Protein AF-A0A2A4XBJ9-F1 (afdb_monomer)

Mean predicted aligned error: 12.53 Å

Sequence (113 aa):
MGISLFMRVLNESIARRANSEDYCTGRFWEGRFKSQALSDESALADCMVYVAINPIRASMANAPEKPDRTRIQKRLNKAQNLLNLIIHNNKRVNYSSLWGTLKKIFPKVCPFG

Foldseek 3Di:
DDPQVVCVVVVVVVQVVVCVVVVHDDDPDPDGDDDDDDPDPVSVVVVLVCQQCVCVVVVNDPDSCPDPDGVVVVVVVVVVVVVVVCCVVDDDDDCPVVVVVVVVVDDDPDDDD

Structure (mmCIF, N/CA/C/O backbone):
data_AF-A0A2A4XBJ9-F1
#
_entry.id   AF-A0A2A4XBJ9-F1
#
loop_
_atom_site.group_PDB
_atom_site.id
_atom_site.type_symbol
_atom_site.label_atom_id
_atom_site.label_alt_id
_atom_site.label_comp_id
_atom_site.label_asym_id
_atom_site.label_entity_id
_atom_site.label_seq_id
_atom_site.pdbx_PDB_ins_code
_atom_site.Cartn_x
_atom_site.Cartn_y
_atom_site.Cartn_z
_atom_site.occupancy
_atom_site.B_iso_or_equiv
_atom_site.auth_seq_id
_atom_site.auth_comp_id
_atom_site.auth_asym_id
_atom_site.auth_atom_id
_atom_site.pdbx_PDB_model_num
ATOM 1 N N . MET A 1 1 ? -18.555 -7.458 -11.170 1.00 65.50 1 MET A N 1
ATOM 2 C CA . MET A 1 1 ? -18.117 -6.645 -10.011 1.00 65.50 1 MET A CA 1
ATOM 3 C C . MET A 1 1 ? -17.101 -5.621 -10.496 1.00 65.50 1 MET A C 1
ATOM 5 O O . MET A 1 1 ? -16.099 -6.031 -11.061 1.00 65.50 1 MET A O 1
ATOM 9 N N . GLY A 1 2 ? -17.371 -4.319 -10.361 1.00 91.38 2 GLY A N 1
ATOM 10 C CA . GLY A 1 2 ? -16.431 -3.258 -10.761 1.00 91.38 2 GLY A CA 1
ATOM 11 C C . GLY A 1 2 ? -15.454 -2.888 -9.639 1.00 91.38 2 GLY A C 1
ATOM 12 O O . GLY A 1 2 ? -15.759 -3.103 -8.464 1.00 91.38 2 GLY A O 1
ATOM 13 N N . ILE A 1 3 ? -14.310 -2.287 -9.986 1.00 91.81 3 ILE A N 1
ATOM 14 C CA . ILE A 1 3 ? -13.260 -1.907 -9.021 1.00 91.81 3 ILE A CA 1
ATOM 15 C C . ILE A 1 3 ? -13.792 -1.011 -7.893 1.00 91.81 3 ILE A C 1
ATOM 17 O O . ILE A 1 3 ? -13.456 -1.220 -6.733 1.00 91.81 3 ILE A O 1
ATOM 21 N N . SER A 1 4 ? -14.701 -0.081 -8.199 1.00 92.38 4 SER A N 1
ATOM 22 C CA . SER A 1 4 ? -15.288 0.822 -7.202 1.00 92.38 4 SER A CA 1
ATOM 23 C C . SER A 1 4 ? -16.096 0.089 -6.137 1.00 92.38 4 SER A C 1
ATOM 25 O O . SER A 1 4 ? -16.054 0.453 -4.964 1.00 92.38 4 SER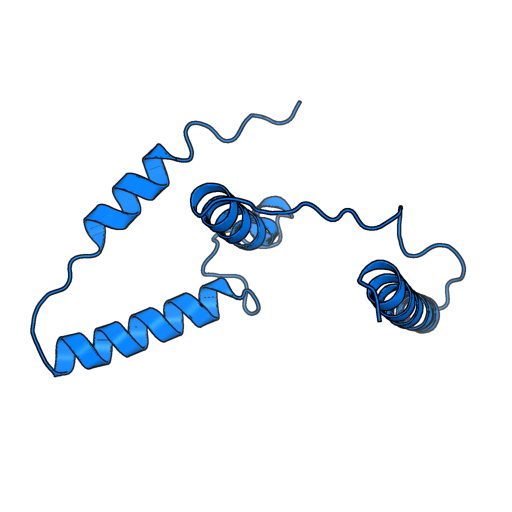 A O 1
ATOM 27 N N . LEU A 1 5 ? -16.818 -0.959 -6.533 1.00 91.56 5 LEU A N 1
ATOM 28 C CA . LEU A 1 5 ? -17.619 -1.756 -5.612 1.00 91.56 5 LEU A CA 1
ATOM 29 C C . LEU A 1 5 ? -16.732 -2.672 -4.766 1.00 91.56 5 LEU A C 1
ATOM 31 O O . LEU A 1 5 ? -16.938 -2.769 -3.559 1.00 91.56 5 LEU A O 1
ATOM 35 N N . PHE A 1 6 ? -15.704 -3.264 -5.377 1.00 93.75 6 PHE A N 1
ATOM 36 C CA . PHE A 1 6 ? -14.688 -4.029 -4.657 1.00 93.75 6 PHE A CA 1
ATOM 37 C C . PHE A 1 6 ? -13.991 -3.175 -3.587 1.00 93.75 6 PHE A C 1
ATOM 39 O O . PHE A 1 6 ? -13.968 -3.552 -2.417 1.00 93.75 6 PHE A O 1
ATOM 46 N N . MET A 1 7 ? -13.503 -1.987 -3.963 1.00 94.75 7 MET A N 1
ATOM 47 C CA . MET A 1 7 ? -12.833 -1.071 -3.034 1.00 94.75 7 MET A CA 1
ATOM 48 C C . MET A 1 7 ? -13.775 -0.578 -1.935 1.00 94.75 7 MET A C 1
ATOM 50 O O . MET A 1 7 ? -13.342 -0.434 -0.796 1.00 94.75 7 MET A O 1
ATOM 54 N N . ARG A 1 8 ? -15.066 -0.365 -2.233 1.00 90.56 8 ARG A N 1
ATOM 55 C CA . ARG A 1 8 ? -16.063 -0.009 -1.212 1.00 90.56 8 ARG A CA 1
ATOM 56 C C . ARG A 1 8 ? -16.171 -1.093 -0.140 1.00 90.56 8 ARG A C 1
ATOM 58 O O . ARG A 1 8 ? -16.029 -0.780 1.035 1.00 90.56 8 ARG A O 1
ATOM 65 N N . VAL A 1 9 ? -16.388 -2.344 -0.549 1.00 92.94 9 VAL A N 1
ATOM 66 C CA . VAL A 1 9 ? -16.554 -3.475 0.381 1.00 92.94 9 VAL A CA 1
ATOM 67 C C . VAL A 1 9 ? -15.279 -3.706 1.196 1.00 92.94 9 VAL A C 1
ATOM 69 O O . VAL A 1 9 ? -15.345 -3.860 2.415 1.00 92.94 9 VAL A O 1
ATOM 72 N N . LEU A 1 10 ? -14.113 -3.666 0.543 1.00 91.88 10 LEU A N 1
ATOM 73 C CA . LEU A 1 10 ? -12.823 -3.815 1.212 1.00 91.88 10 LEU A CA 1
ATOM 74 C C . LEU A 1 10 ? -12.609 -2.721 2.268 1.00 91.88 10 LEU A C 1
ATOM 76 O O . LEU A 1 10 ? -12.376 -3.030 3.436 1.00 91.88 10 LEU A O 1
ATOM 80 N N . ASN A 1 11 ? -12.740 -1.452 1.877 1.00 91.56 11 ASN A N 1
ATOM 81 C CA . ASN A 1 11 ? -12.471 -0.320 2.761 1.00 91.56 11 ASN A CA 1
ATOM 82 C C . ASN A 1 11 ? -13.431 -0.272 3.950 1.00 91.56 11 ASN A C 1
ATOM 84 O O . ASN A 1 11 ? -13.002 0.038 5.060 1.00 91.56 11 ASN A O 1
ATOM 88 N N . GLU A 1 12 ? -14.708 -0.586 3.730 1.00 92.38 12 GLU A N 1
ATOM 89 C CA . GLU A 1 12 ? -15.718 -0.637 4.787 1.00 92.38 12 GLU A CA 1
ATOM 9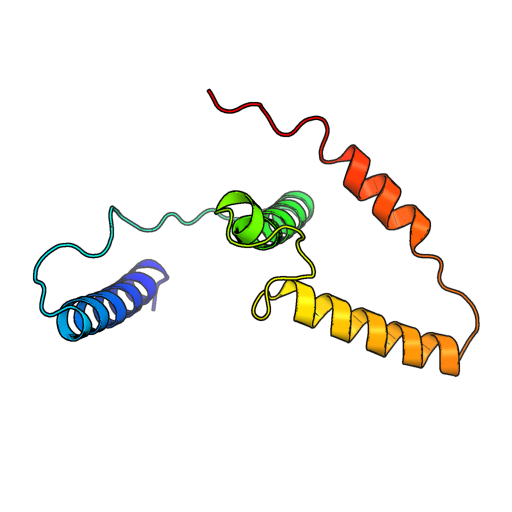0 C C . GLU A 1 12 ? -15.404 -1.732 5.815 1.00 92.38 12 GLU A C 1
ATOM 92 O O . GLU A 1 12 ? -15.480 -1.488 7.019 1.00 92.38 12 GLU A O 1
ATOM 97 N N . SER A 1 13 ? -15.014 -2.923 5.347 1.00 91.69 13 SER A N 1
ATOM 98 C CA . SER A 1 13 ? -14.690 -4.048 6.230 1.00 91.69 13 SER A CA 1
ATOM 99 C C . SER A 1 13 ? -13.495 -3.752 7.142 1.00 91.69 13 SER A C 1
ATOM 101 O O . SER A 1 13 ? -13.548 -4.039 8.337 1.00 91.69 13 SER A O 1
ATOM 103 N N . ILE A 1 14 ? -12.451 -3.115 6.601 1.00 93.19 14 ILE A N 1
ATOM 104 C CA . ILE A 1 14 ? -11.256 -2.737 7.361 1.00 93.19 14 ILE A CA 1
ATOM 105 C C . ILE A 1 14 ? -11.588 -1.611 8.342 1.00 93.19 14 ILE A C 1
ATOM 107 O O . ILE A 1 14 ? -11.234 -1.710 9.511 1.00 93.19 14 ILE A O 1
ATOM 111 N N . ALA A 1 15 ? -12.314 -0.580 7.896 1.00 92.06 15 ALA A N 1
ATOM 112 C CA . ALA A 1 15 ? -12.675 0.558 8.740 1.00 92.06 15 ALA A CA 1
ATOM 113 C C . ALA A 1 15 ? -13.517 0.136 9.952 1.00 92.06 15 ALA A C 1
ATOM 115 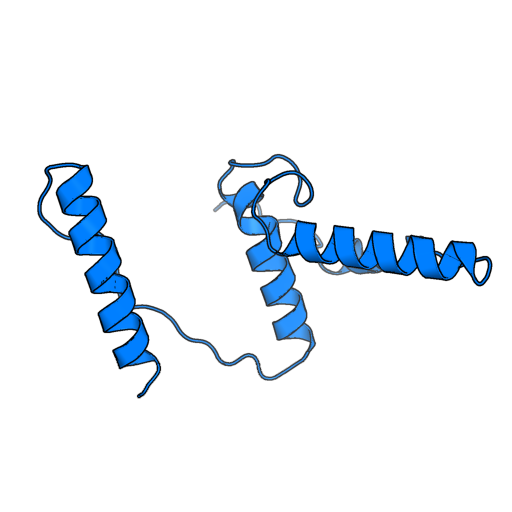O O . ALA A 1 15 ? -13.244 0.567 11.067 1.00 92.06 15 ALA A O 1
ATOM 116 N N . ARG A 1 16 ? -14.514 -0.742 9.756 1.00 91.88 16 ARG A N 1
ATOM 117 C CA . ARG A 1 16 ? -15.328 -1.264 10.866 1.00 91.88 16 ARG A CA 1
ATOM 118 C C . ARG A 1 16 ? -14.489 -2.038 11.876 1.00 91.88 16 ARG A C 1
ATOM 120 O O . ARG A 1 16 ? -14.683 -1.867 13.075 1.00 91.88 16 ARG A O 1
ATOM 127 N N . ARG A 1 17 ? -13.568 -2.876 11.394 1.00 94.12 17 ARG A N 1
ATOM 128 C CA . ARG A 1 17 ? -12.697 -3.670 12.260 1.00 94.12 17 ARG A CA 1
ATOM 129 C C . ARG A 1 17 ? -11.731 -2.791 13.052 1.00 94.12 17 ARG A C 1
ATOM 131 O O . ARG A 1 17 ? -11.681 -2.937 14.263 1.00 94.12 17 ARG A O 1
ATOM 138 N N . ALA A 1 18 ? -11.040 -1.864 12.393 1.00 92.12 18 ALA A N 1
ATOM 139 C CA . ALA A 1 18 ? -10.097 -0.965 13.054 1.00 92.12 18 ALA A CA 1
ATOM 140 C C . ALA A 1 18 ? -10.790 -0.082 14.105 1.00 92.12 18 ALA A C 1
ATOM 142 O O . ALA A 1 18 ? -10.360 -0.040 15.250 1.00 92.12 18 ALA A O 1
ATOM 143 N N . ASN A 1 19 ? -11.937 0.519 13.766 1.00 92.50 19 ASN A N 1
ATOM 144 C CA . ASN A 1 19 ? -12.715 1.310 14.723 1.00 92.50 19 ASN A CA 1
ATOM 145 C C . ASN A 1 19 ? -13.164 0.481 15.941 1.00 92.50 19 ASN A C 1
ATOM 147 O O . ASN A 1 19 ? -13.162 0.974 17.066 1.00 92.50 19 ASN A O 1
ATOM 151 N N . SER A 1 20 ? -13.539 -0.784 15.723 1.00 94.00 20 SER A N 1
ATOM 152 C CA . SER A 1 20 ? -13.899 -1.696 16.811 1.00 94.00 20 SER A CA 1
ATOM 153 C C . SER A 1 20 ? -12.701 -2.097 17.674 1.00 94.00 20 SER A C 1
ATOM 155 O O . SER A 1 20 ? -12.884 -2.280 18.872 1.00 94.00 20 SER A O 1
ATOM 157 N N . GLU A 1 21 ? -11.517 -2.282 17.083 1.00 93.88 21 GLU A N 1
ATOM 158 C CA . GLU A 1 21 ? -10.278 -2.625 17.798 1.00 93.88 21 GLU A CA 1
ATOM 159 C C . GLU A 1 21 ? -9.786 -1.443 18.655 1.00 93.88 21 GLU A C 1
ATOM 161 O O . GLU A 1 21 ? -9.355 -1.651 19.788 1.00 93.88 21 GLU A O 1
ATOM 166 N N . ASP A 1 22 ? -9.947 -0.212 18.163 1.00 93.81 22 ASP A N 1
ATOM 167 C CA . ASP A 1 22 ? -9.519 1.021 18.838 1.00 93.81 22 ASP A CA 1
ATOM 168 C C . ASP A 1 22 ? -10.614 1.660 19.721 1.00 93.81 22 ASP A C 1
ATOM 170 O O . ASP A 1 22 ? -10.431 2.761 20.242 1.00 93.81 22 ASP A O 1
ATOM 174 N N . TYR A 1 23 ? -11.770 1.001 19.879 1.00 93.81 23 TYR A N 1
ATOM 175 C CA . TYR A 1 23 ? -12.947 1.504 20.610 1.00 93.81 23 TYR A CA 1
ATOM 176 C C . TYR A 1 23 ? -13.377 2.925 20.200 1.00 93.81 23 TYR A C 1
ATOM 178 O O . TYR A 1 23 ? -13.877 3.703 21.016 1.00 93.81 23 TYR A O 1
ATOM 186 N N . CYS A 1 24 ? -13.193 3.275 18.928 1.00 90.88 24 CYS A N 1
ATOM 187 C CA . CYS A 1 24 ? -13.490 4.599 18.400 1.00 90.88 24 CYS A CA 1
ATOM 188 C C . CYS A 1 24 ? -14.614 4.558 17.357 1.00 90.88 24 CYS A C 1
ATOM 190 O O . CYS A 1 24 ? -15.002 3.514 16.833 1.00 90.88 24 CYS A O 1
ATOM 192 N N . THR A 1 25 ? -15.181 5.725 17.057 1.00 87.50 25 THR A N 1
ATOM 193 C CA . THR A 1 25 ? -16.177 5.883 15.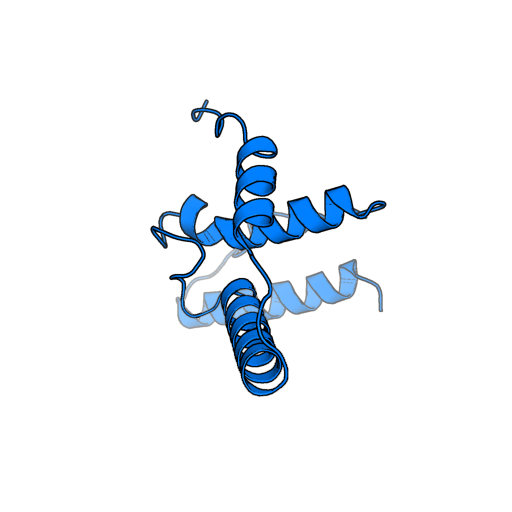992 1.00 87.50 25 THR A CA 1
ATOM 194 C C . THR A 1 25 ? -15.739 6.989 15.045 1.00 87.50 25 THR A C 1
ATOM 196 O O . THR A 1 25 ? -14.964 7.869 15.414 1.00 87.50 25 THR A O 1
ATOM 199 N N . GLY A 1 26 ? -16.232 6.948 13.808 1.00 86.56 26 GLY A N 1
ATOM 200 C CA . GLY A 1 26 ? -15.949 7.971 12.808 1.00 86.56 26 GLY A CA 1
ATOM 201 C C . GLY A 1 26 ? -15.211 7.447 11.582 1.00 86.56 26 GLY A C 1
ATOM 202 O O . GLY A 1 26 ? -15.267 6.265 11.230 1.00 86.56 26 GLY A O 1
ATOM 203 N N . ARG A 1 27 ? -14.590 8.380 10.861 1.00 85.06 27 ARG A N 1
ATOM 204 C CA . ARG A 1 27 ? -14.050 8.158 9.522 1.00 85.06 27 ARG A CA 1
ATOM 205 C C . ARG A 1 27 ? -12.610 7.651 9.592 1.00 85.06 27 ARG A C 1
ATOM 207 O O . ARG A 1 27 ? -11.706 8.421 9.876 1.00 85.06 27 ARG A O 1
ATOM 214 N N . PHE A 1 28 ? -12.416 6.380 9.246 1.00 89.88 28 PHE A N 1
ATOM 215 C CA . PHE A 1 28 ? -11.090 5.752 9.197 1.00 89.88 28 PHE A CA 1
ATOM 216 C C . PHE A 1 28 ? -10.252 6.190 7.977 1.00 89.88 28 PHE A C 1
ATOM 218 O O . PHE A 1 28 ? -9.042 6.351 8.070 1.00 89.88 28 PHE A O 1
ATOM 225 N N . TRP A 1 29 ? -10.887 6.406 6.816 1.00 88.50 29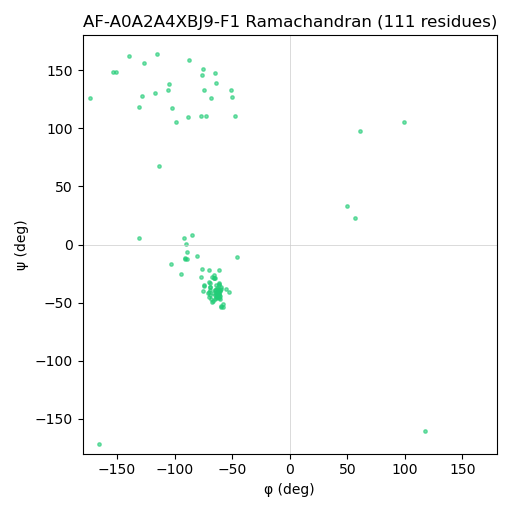 TRP A N 1
ATOM 226 C CA . TRP A 1 29 ? -10.197 6.763 5.566 1.00 88.50 29 TRP A CA 1
ATOM 227 C C . TRP A 1 29 ? -10.375 8.241 5.201 1.00 88.50 29 TRP A C 1
ATOM 229 O O . TRP A 1 29 ? -11.501 8.736 5.129 1.00 88.50 29 TRP A O 1
ATOM 239 N N . GLU A 1 30 ? -9.295 8.930 4.834 1.00 84.19 30 GLU A N 1
ATOM 240 C CA . GLU A 1 30 ? -9.320 10.361 4.486 1.00 84.19 30 GLU A CA 1
ATOM 241 C C . GLU A 1 30 ? -10.123 10.681 3.210 1.00 84.19 30 GLU A C 1
ATOM 243 O O . GLU A 1 30 ? -10.701 11.761 3.086 1.00 84.19 30 GLU A O 1
ATOM 248 N N . GLY A 1 31 ? -10.275 9.747 2.263 1.00 84.06 31 GLY A N 1
ATOM 249 C CA . GLY A 1 31 ? -10.851 10.060 0.951 1.00 84.06 31 GLY A CA 1
ATOM 250 C C . GLY A 1 31 ? -11.281 8.868 0.101 1.00 84.06 31 GLY A C 1
ATOM 251 O O . GLY A 1 31 ? -11.319 7.722 0.546 1.00 84.06 31 GLY A O 1
ATOM 252 N N . ARG A 1 32 ? -11.633 9.163 -1.156 1.00 86.44 32 ARG A N 1
ATOM 253 C CA . ARG A 1 32 ? -11.919 8.143 -2.175 1.00 86.44 32 ARG A CA 1
ATOM 254 C C . ARG A 1 32 ? -10.615 7.512 -2.663 1.00 86.44 32 ARG A C 1
ATOM 256 O O . ARG A 1 32 ? -9.581 8.176 -2.710 1.00 86.44 32 ARG A O 1
ATOM 263 N N . PHE A 1 33 ? -10.688 6.251 -3.085 1.00 90.56 33 PHE A N 1
ATOM 264 C CA . PHE A 1 33 ? -9.562 5.603 -3.755 1.00 90.56 33 PHE A CA 1
ATOM 265 C C . PHE A 1 33 ? -9.277 6.287 -5.102 1.00 90.56 33 PHE A C 1
ATOM 267 O O . PHE A 1 33 ? -10.191 6.768 -5.775 1.00 90.56 33 PHE A O 1
ATOM 274 N N . LYS A 1 34 ? -8.003 6.314 -5.495 1.00 88.06 34 LYS A N 1
ATOM 275 C CA . LYS A 1 34 ? -7.558 6.745 -6.825 1.00 88.06 34 LYS A CA 1
ATOM 276 C C . LYS A 1 34 ? -7.172 5.506 -7.627 1.00 88.06 34 LYS A C 1
ATOM 278 O O . LYS A 1 34 ? -6.549 4.598 -7.082 1.00 88.06 34 LYS A O 1
ATOM 283 N N . SER A 1 35 ? -7.547 5.466 -8.901 1.00 89.88 35 SER A N 1
ATOM 284 C CA . SER A 1 35 ? -7.192 4.384 -9.821 1.00 89.88 35 SER A CA 1
ATOM 285 C C . SER A 1 35 ? -6.653 4.991 -11.104 1.00 89.88 35 SER A C 1
ATOM 287 O O . SER A 1 35 ? -7.375 5.714 -11.783 1.00 89.88 35 SER A O 1
ATOM 289 N N . GLN A 1 36 ? -5.396 4.689 -11.416 1.00 88.81 36 GLN A N 1
ATOM 290 C CA . GLN A 1 36 ? -4.706 5.147 -12.616 1.00 88.81 36 GLN A CA 1
ATOM 291 C C . GLN A 1 36 ? -4.348 3.930 -13.467 1.00 88.81 36 GLN A C 1
ATOM 293 O O . GLN A 1 36 ? -3.795 2.958 -12.952 1.00 88.81 36 GLN A O 1
ATOM 298 N N . ALA A 1 37 ? -4.670 3.977 -14.759 1.00 89.75 37 ALA A N 1
ATOM 299 C CA . ALA A 1 37 ? -4.220 2.960 -15.700 1.00 89.75 37 ALA A CA 1
ATOM 300 C C . ALA A 1 37 ? -2.729 3.167 -16.005 1.00 89.75 37 ALA A C 1
ATOM 302 O O . ALA A 1 37 ? -2.306 4.296 -16.264 1.00 89.75 37 ALA A O 1
ATOM 303 N N . LEU A 1 38 ? -1.953 2.082 -15.966 1.00 89.00 38 LEU A N 1
ATOM 304 C CA . LEU A 1 38 ? -0.549 2.059 -16.375 1.00 89.00 38 LEU A CA 1
ATOM 305 C C . LEU A 1 38 ? -0.500 1.498 -17.795 1.00 89.00 38 LEU A C 1
ATOM 307 O O . LEU A 1 38 ? -0.755 0.313 -17.996 1.00 89.00 38 LEU A O 1
ATOM 311 N N . SER A 1 39 ? -0.273 2.374 -18.769 1.00 90.75 39 SER A N 1
ATOM 312 C CA . SER A 1 39 ? -0.367 2.057 -20.199 1.00 90.75 39 SER A CA 1
ATOM 313 C C . SER A 1 39 ? 0.936 1.556 -20.816 1.00 90.75 39 SER A C 1
ATOM 315 O O . SER A 1 39 ? 0.910 1.053 -21.935 1.00 90.75 39 SER A O 1
ATOM 317 N N . ASP A 1 40 ? 2.059 1.681 -20.112 1.00 92.50 40 ASP A N 1
ATOM 318 C CA . ASP A 1 40 ? 3.375 1.297 -20.612 1.00 92.50 40 ASP A CA 1
ATOM 319 C C . ASP A 1 40 ? 4.228 0.600 -19.537 1.00 92.50 40 ASP A C 1
ATOM 321 O O . ASP A 1 40 ? 3.945 0.637 -18.332 1.00 92.50 40 ASP A O 1
ATOM 325 N N . GLU A 1 41 ? 5.273 -0.094 -19.993 1.00 87.44 41 GLU A N 1
ATOM 326 C CA . GLU A 1 41 ? 6.171 -0.866 -19.130 1.00 87.44 41 GLU A CA 1
ATOM 327 C C . GLU A 1 41 ? 7.011 0.023 -18.204 1.00 87.44 41 GLU A C 1
ATOM 329 O O . GLU A 1 41 ? 7.359 -0.405 -17.101 1.00 87.44 41 GLU A O 1
ATOM 334 N N . SER A 1 42 ? 7.296 1.265 -18.613 1.00 83.81 42 SER A N 1
ATOM 335 C CA . SER A 1 42 ? 8.038 2.225 -17.789 1.00 83.81 42 SER A CA 1
ATOM 336 C C . SER A 1 42 ? 7.214 2.630 -16.570 1.00 83.81 42 SER A C 1
ATOM 338 O O . SER A 1 42 ? 7.677 2.503 -15.441 1.00 83.81 42 SER A O 1
ATOM 340 N N . ALA A 1 43 ? 5.952 3.003 -16.770 1.00 82.31 43 ALA A N 1
ATOM 341 C CA . ALA A 1 43 ? 5.001 3.352 -15.728 1.00 82.31 43 ALA A CA 1
ATOM 342 C C . ALA A 1 43 ? 4.746 2.173 -14.781 1.00 82.31 43 ALA A C 1
ATOM 344 O O . ALA A 1 43 ? 4.584 2.365 -13.572 1.00 82.31 43 ALA A O 1
ATOM 345 N N . LEU A 1 44 ? 4.750 0.939 -15.302 1.00 84.69 44 LEU A N 1
ATOM 346 C CA . LEU A 1 44 ? 4.697 -0.266 -14.476 1.00 84.69 44 LEU A CA 1
ATOM 347 C C . LEU A 1 44 ? 5.949 -0.418 -13.602 1.00 84.69 44 LEU A C 1
ATOM 349 O O . LEU A 1 44 ? 5.822 -0.685 -12.402 1.00 84.69 44 LEU A O 1
ATOM 353 N N . ALA A 1 45 ? 7.141 -0.248 -14.178 1.00 82.19 45 ALA A N 1
ATOM 354 C CA . ALA A 1 45 ? 8.404 -0.321 -13.449 1.00 82.19 45 ALA A CA 1
ATOM 355 C C . ALA A 1 45 ? 8.487 0.761 -12.363 1.00 82.19 45 ALA A C 1
ATOM 357 O O . ALA A 1 45 ? 8.782 0.446 -11.207 1.00 82.19 45 ALA A O 1
ATOM 358 N N . ASP A 1 46 ? 8.121 1.996 -12.692 1.00 82.62 46 ASP A N 1
ATOM 359 C CA . ASP A 1 46 ? 8.087 3.122 -11.761 1.00 82.62 46 ASP A CA 1
ATOM 360 C C . ASP A 1 46 ? 7.103 2.872 -10.620 1.00 82.62 46 ASP A C 1
ATOM 362 O O . ASP A 1 46 ? 7.444 3.056 -9.452 1.00 82.62 46 ASP A O 1
ATOM 366 N N . CYS A 1 47 ? 5.907 2.356 -10.918 1.00 83.88 47 CYS A N 1
ATOM 367 C CA . CYS A 1 47 ? 4.934 1.980 -9.893 1.00 83.88 47 CYS A CA 1
ATOM 368 C C . CYS A 1 47 ? 5.450 0.861 -8.982 1.00 83.88 47 CYS A C 1
ATOM 370 O O . CYS A 1 47 ? 5.235 0.890 -7.766 1.00 83.88 47 CYS A O 1
ATOM 372 N N . MET A 1 48 ? 6.153 -0.124 -9.545 1.00 83.75 48 MET A N 1
ATOM 373 C CA . MET A 1 48 ? 6.784 -1.177 -8.756 1.00 83.75 48 MET A CA 1
ATOM 374 C C . MET A 1 48 ? 7.865 -0.620 -7.828 1.00 83.75 48 MET A C 1
ATOM 376 O O . MET A 1 48 ? 7.914 -1.044 -6.671 1.00 83.75 48 MET A O 1
ATOM 380 N N . VAL A 1 49 ? 8.688 0.327 -8.296 1.00 83.69 49 VAL A N 1
ATOM 381 C CA . VAL A 1 49 ? 9.703 0.990 -7.465 1.00 83.69 49 VAL A CA 1
ATOM 382 C C . VAL A 1 49 ? 9.058 1.907 -6.423 1.00 83.69 49 VAL A C 1
ATOM 384 O O . VAL A 1 49 ? 9.481 1.910 -5.272 1.00 83.69 49 VAL A O 1
ATOM 387 N N . TYR A 1 50 ? 7.990 2.621 -6.767 1.00 84.19 50 TYR A N 1
ATOM 388 C CA . TYR A 1 50 ? 7.259 3.472 -5.831 1.00 84.19 50 TYR A CA 1
ATOM 389 C C . TYR A 1 50 ? 6.737 2.670 -4.633 1.00 84.19 50 TYR A C 1
ATOM 391 O O . TYR A 1 50 ? 7.061 2.968 -3.485 1.00 84.19 50 TYR A O 1
ATOM 399 N N . VAL A 1 51 ? 5.992 1.589 -4.890 1.00 82.75 51 VAL A N 1
ATOM 400 C CA . VAL A 1 51 ? 5.457 0.716 -3.828 1.00 82.75 51 VAL A CA 1
ATOM 401 C C . VAL A 1 51 ? 6.584 0.117 -2.990 1.00 82.75 51 VAL A C 1
ATOM 403 O O . VAL A 1 51 ? 6.452 -0.047 -1.778 1.00 82.75 51 VAL A O 1
ATOM 406 N N . ALA A 1 52 ? 7.695 -0.199 -3.647 1.00 80.06 52 ALA A N 1
ATOM 407 C CA . ALA A 1 52 ? 8.883 -0.740 -3.032 1.00 80.06 52 ALA A CA 1
ATOM 408 C C . ALA A 1 52 ? 9.536 0.210 -2.012 1.00 80.06 52 ALA A C 1
ATOM 410 O O . ALA A 1 52 ? 9.908 -0.214 -0.919 1.00 80.06 52 ALA A O 1
ATOM 411 N N . ILE A 1 53 ? 9.655 1.491 -2.352 1.00 81.50 53 ILE A N 1
ATOM 412 C CA . ILE A 1 53 ? 10.323 2.485 -1.504 1.00 81.50 53 ILE A CA 1
ATOM 413 C C . ILE A 1 53 ? 9.378 3.157 -0.501 1.00 81.50 53 ILE A C 1
ATOM 415 O O . ILE A 1 53 ? 9.844 3.899 0.360 1.00 81.50 53 ILE A O 1
ATOM 419 N N . ASN A 1 54 ? 8.068 2.902 -0.562 1.00 84.56 54 ASN A N 1
ATOM 420 C CA . ASN A 1 54 ? 7.093 3.499 0.358 1.00 84.56 54 ASN A CA 1
ATOM 421 C C . ASN A 1 54 ? 7.423 3.314 1.850 1.00 84.56 54 ASN A C 1
ATOM 423 O O . ASN A 1 54 ? 7.284 4.289 2.585 1.00 84.56 54 ASN A O 1
ATOM 427 N N . PRO A 1 55 ? 7.909 2.153 2.331 1.00 82.00 55 PRO A N 1
ATOM 428 C CA . PRO A 1 55 ? 8.329 2.023 3.727 1.00 82.00 55 PRO A CA 1
ATOM 429 C C . PRO A 1 55 ? 9.482 2.954 4.108 1.00 82.00 55 PRO A C 1
ATOM 431 O O . PRO A 1 55 ? 9.509 3.451 5.227 1.00 82.00 55 PRO A O 1
ATOM 434 N N . ILE A 1 56 ? 10.401 3.229 3.178 1.00 83.25 56 ILE A N 1
ATOM 435 C CA . ILE A 1 56 ? 11.485 4.199 3.388 1.00 83.25 56 ILE A CA 1
ATOM 436 C C . ILE A 1 56 ? 10.911 5.613 3.437 1.00 83.25 56 ILE A C 1
ATOM 438 O O . ILE A 1 56 ? 11.247 6.387 4.325 1.00 83.25 56 ILE A O 1
ATOM 442 N N . ARG A 1 57 ? 9.986 5.935 2.524 1.00 80.19 57 ARG A N 1
ATOM 443 C CA . ARG A 1 57 ? 9.296 7.236 2.498 1.00 80.19 57 ARG A CA 1
ATOM 444 C C . ARG A 1 57 ? 8.483 7.504 3.763 1.00 80.19 57 ARG A C 1
ATOM 446 O O . ARG A 1 57 ? 8.360 8.651 4.164 1.00 80.19 57 ARG A O 1
ATOM 453 N N . ALA A 1 58 ? 7.924 6.459 4.363 1.00 83.44 58 ALA A N 1
ATOM 454 C CA . ALA A 1 58 ? 7.197 6.519 5.625 1.00 83.44 58 ALA A CA 1
ATOM 455 C C . ALA A 1 58 ? 8.118 6.424 6.858 1.00 83.44 58 ALA A C 1
ATOM 457 O O . ALA A 1 58 ? 7.621 6.264 7.968 1.00 83.44 58 ALA A O 1
ATOM 458 N N . SER A 1 59 ? 9.445 6.462 6.675 1.00 83.88 59 SER A N 1
ATOM 459 C CA . SER A 1 59 ? 10.447 6.327 7.743 1.00 83.88 59 SER A CA 1
ATOM 460 C C . SER A 1 59 ? 10.334 5.033 8.564 1.00 83.88 59 SER A C 1
ATOM 462 O O . SER A 1 59 ? 10.812 4.959 9.691 1.00 83.88 59 SER A O 1
ATOM 464 N N . MET A 1 60 ? 9.726 3.988 7.996 1.00 79.75 60 MET A N 1
ATOM 465 C CA . MET A 1 60 ? 9.572 2.669 8.621 1.00 79.75 60 MET A CA 1
ATOM 466 C C . MET A 1 60 ? 10.733 1.715 8.295 1.00 79.75 60 MET A C 1
ATOM 468 O O . MET A 1 60 ? 10.839 0.646 8.891 1.00 79.75 60 MET A 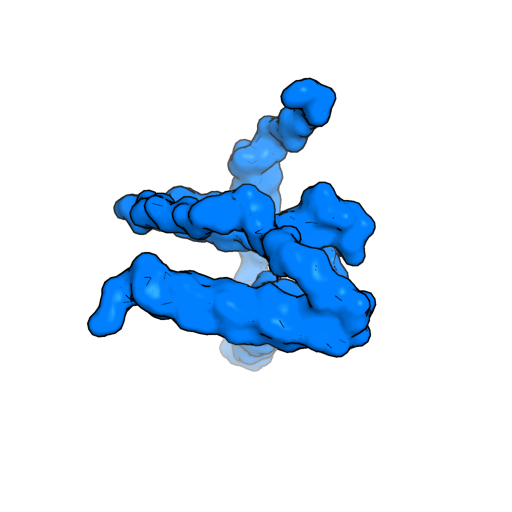O 1
ATOM 472 N N . ALA A 1 61 ? 11.586 2.055 7.322 1.00 79.62 61 ALA A N 1
ATOM 473 C CA . ALA A 1 61 ? 12.743 1.251 6.933 1.00 79.62 61 ALA A CA 1
ATOM 474 C C . ALA A 1 61 ? 13.877 2.116 6.366 1.00 79.62 61 ALA A C 1
ATOM 476 O O . ALA A 1 61 ? 13.633 3.100 5.680 1.00 79.62 61 ALA A O 1
ATOM 477 N N . ASN A 1 62 ? 15.125 1.689 6.572 1.00 77.81 62 ASN A N 1
ATOM 478 C CA . ASN A 1 62 ? 16.310 2.394 6.054 1.00 77.81 62 ASN A CA 1
ATOM 479 C C . ASN A 1 62 ? 16.757 1.907 4.667 1.00 77.81 62 ASN A C 1
ATOM 481 O O . ASN A 1 62 ? 17.617 2.521 4.044 1.00 77.81 62 ASN A O 1
ATOM 485 N N . ALA A 1 63 ? 16.217 0.781 4.199 1.00 70.88 63 ALA A N 1
ATOM 486 C CA . ALA A 1 63 ? 16.566 0.180 2.918 1.00 70.88 63 ALA A CA 1
ATOM 487 C C . ALA A 1 63 ? 15.395 -0.662 2.383 1.00 70.88 63 ALA A C 1
ATOM 489 O O . ALA A 1 63 ? 14.664 -1.244 3.189 1.00 70.88 63 ALA A O 1
ATOM 490 N N . PRO A 1 64 ? 15.208 -0.759 1.055 1.00 65.31 64 PRO A N 1
ATOM 491 C CA . PRO A 1 64 ? 14.061 -1.446 0.457 1.00 65.31 64 PRO A CA 1
ATOM 492 C C . PRO A 1 64 ? 14.111 -2.969 0.646 1.00 65.31 64 PRO A C 1
ATOM 494 O O . PRO A 1 64 ? 13.071 -3.622 0.611 1.00 65.31 64 PRO A O 1
ATOM 497 N N . GLU A 1 65 ? 15.293 -3.541 0.888 1.00 63.56 65 GLU A N 1
ATOM 498 C CA . GLU A 1 65 ? 15.482 -4.962 1.198 1.00 63.56 65 GLU A CA 1
ATOM 499 C C . GLU A 1 65 ? 15.199 -5.352 2.661 1.00 63.56 65 GLU A C 1
ATOM 501 O O . GLU A 1 65 ? 15.155 -6.542 2.963 1.00 63.56 65 GLU A O 1
ATOM 506 N N . LYS A 1 66 ? 15.016 -4.382 3.570 1.00 58.91 66 LYS A N 1
ATOM 507 C CA . LYS A 1 66 ? 14.834 -4.630 5.012 1.00 58.91 66 LYS A CA 1
ATOM 508 C C . LYS A 1 66 ? 13.394 -4.726 5.547 1.00 58.91 66 LYS A C 1
ATOM 510 O O . LYS A 1 66 ? 13.242 -5.342 6.597 1.00 58.91 66 LYS A O 1
ATOM 515 N N . PRO A 1 67 ? 12.333 -4.145 4.948 1.00 60.31 67 PRO A N 1
ATOM 516 C CA . PRO A 1 67 ? 10.993 -4.308 5.499 1.00 60.31 67 PRO A CA 1
ATOM 517 C C . PRO A 1 67 ? 10.479 -5.731 5.236 1.00 60.31 67 PRO A C 1
ATOM 519 O O . PRO A 1 67 ? 10.117 -6.052 4.100 1.00 60.31 67 PRO A O 1
ATOM 522 N N . ASP A 1 68 ? 10.360 -6.513 6.316 1.00 58.84 68 ASP A N 1
ATOM 523 C CA . ASP A 1 68 ? 9.977 -7.942 6.418 1.00 58.84 68 ASP A CA 1
ATOM 524 C C . ASP A 1 68 ? 8.751 -8.398 5.597 1.00 58.84 68 ASP A C 1
ATOM 526 O O . ASP A 1 68 ? 8.447 -9.589 5.503 1.00 58.84 68 ASP A O 1
ATOM 530 N N . ARG A 1 69 ? 7.977 -7.473 5.018 1.00 59.66 69 ARG A N 1
ATOM 531 C CA . ARG A 1 69 ? 6.689 -7.763 4.365 1.00 59.66 69 ARG A CA 1
ATOM 532 C C . ARG A 1 69 ? 6.523 -7.171 2.969 1.00 59.66 69 ARG A C 1
ATOM 534 O O . ARG A 1 69 ? 5.444 -7.298 2.386 1.00 59.66 69 ARG A O 1
ATOM 541 N N . THR A 1 70 ? 7.544 -6.542 2.388 1.00 66.38 70 THR A N 1
ATOM 542 C CA . THR A 1 70 ? 7.391 -5.991 1.032 1.00 66.38 70 THR A CA 1
ATOM 543 C C . THR A 1 70 ? 7.451 -7.077 -0.040 1.00 66.38 70 THR A C 1
ATOM 545 O O . THR A 1 70 ? 8.187 -8.062 0.042 1.00 66.38 70 THR A O 1
ATOM 548 N N . ARG A 1 71 ? 6.684 -6.892 -1.124 1.00 68.50 71 ARG A N 1
ATOM 549 C CA . ARG A 1 71 ? 6.740 -7.791 -2.291 1.00 68.50 71 ARG A CA 1
ATOM 550 C C . ARG A 1 71 ? 8.126 -7.819 -2.951 1.00 68.50 71 ARG A C 1
ATOM 552 O O . ARG A 1 71 ? 8.427 -8.802 -3.623 1.00 68.50 71 ARG A O 1
ATOM 559 N N . ILE A 1 72 ? 8.962 -6.793 -2.759 1.00 70.75 72 ILE A N 1
ATOM 560 C CA . ILE A 1 72 ? 10.347 -6.773 -3.255 1.00 70.75 72 ILE A CA 1
ATOM 561 C C . ILE A 1 72 ? 11.139 -7.919 -2.654 1.00 70.75 72 ILE A C 1
ATOM 563 O O . ILE A 1 72 ? 11.793 -8.635 -3.397 1.00 70.75 72 ILE A O 1
ATOM 567 N N . GLN A 1 73 ? 11.052 -8.132 -1.341 1.00 69.81 73 GLN A N 1
ATOM 568 C CA . GLN A 1 73 ? 11.855 -9.152 -0.684 1.00 69.81 73 GLN A CA 1
ATOM 569 C C . GLN A 1 73 ? 11.511 -10.547 -1.208 1.00 69.81 73 GLN A C 1
ATOM 571 O O . GLN A 1 73 ? 12.399 -11.335 -1.512 1.00 69.81 73 GLN A O 1
ATOM 576 N N . LYS A 1 74 ? 10.225 -10.814 -1.477 1.00 73.62 74 LYS A N 1
ATOM 577 C CA . LYS A 1 74 ? 9.802 -12.043 -2.170 1.00 73.62 74 LYS A CA 1
ATOM 578 C C . LYS A 1 74 ? 10.410 -12.164 -3.573 1.00 73.62 74 LYS A C 1
ATOM 580 O O . LYS A 1 74 ? 10.801 -13.258 -3.972 1.00 73.62 74 LYS A O 1
ATOM 585 N N . ARG A 1 75 ? 10.495 -11.060 -4.326 1.00 73.12 75 ARG A N 1
ATOM 586 C CA . ARG A 1 75 ? 11.102 -11.031 -5.670 1.00 73.12 75 ARG A CA 1
ATOM 587 C C . ARG A 1 75 ? 12.618 -11.207 -5.616 1.00 73.12 75 ARG A C 1
ATOM 589 O O . ARG A 1 75 ? 13.132 -11.966 -6.426 1.00 73.12 75 ARG A O 1
ATOM 596 N N . LEU A 1 76 ? 13.301 -10.579 -4.660 1.00 73.00 76 LEU A N 1
ATOM 597 C CA . LEU A 1 76 ? 14.736 -10.733 -4.422 1.00 73.00 76 LEU A CA 1
ATOM 598 C C . LEU A 1 76 ? 15.066 -12.159 -3.996 1.00 73.00 76 LEU A C 1
ATOM 600 O O . LEU A 1 76 ? 15.939 -12.764 -4.596 1.00 73.00 76 LEU A O 1
ATOM 604 N N . ASN A 1 77 ? 14.310 -12.742 -3.065 1.00 74.25 77 ASN A N 1
ATOM 605 C CA . ASN A 1 77 ? 14.493 -14.136 -2.661 1.00 74.25 77 ASN A CA 1
ATOM 606 C C . ASN A 1 77 ? 14.261 -15.087 -3.839 1.00 74.25 77 ASN A C 1
ATOM 608 O O . ASN A 1 77 ? 15.039 -16.011 -4.050 1.00 74.25 77 ASN A O 1
ATOM 612 N N . LYS A 1 78 ? 13.231 -14.842 -4.661 1.00 75.25 78 LYS A N 1
ATOM 613 C CA . LYS A 1 78 ? 13.008 -15.623 -5.885 1.00 75.25 78 LYS A CA 1
ATOM 614 C C . LYS A 1 78 ? 14.162 -15.455 -6.875 1.00 75.25 78 LYS A C 1
ATOM 616 O O . LYS A 1 78 ? 14.624 -16.452 -7.412 1.00 75.25 78 LYS A O 1
ATOM 621 N N . ALA A 1 79 ? 14.637 -14.233 -7.103 1.00 73.44 79 ALA A N 1
ATOM 622 C CA . ALA A 1 79 ? 15.758 -13.952 -7.996 1.00 73.44 79 ALA A CA 1
ATOM 623 C C . ALA A 1 79 ? 17.065 -14.567 -7.483 1.00 73.44 79 ALA A C 1
ATOM 625 O O . ALA A 1 79 ? 17.798 -15.132 -8.280 1.00 73.44 79 ALA A O 1
ATOM 626 N N . GLN A 1 80 ? 17.317 -14.537 -6.174 1.00 73.50 80 GLN A N 1
ATOM 627 C CA . GLN A 1 80 ? 18.461 -15.178 -5.534 1.00 73.50 80 GLN A CA 1
ATOM 628 C C . GLN A 1 80 ? 18.368 -16.699 -5.641 1.00 73.50 80 GLN A C 1
ATOM 630 O O . GLN A 1 80 ? 19.356 -17.341 -5.960 1.00 73.50 80 GLN A O 1
ATOM 635 N N . ASN A 1 81 ? 17.185 -17.285 -5.441 1.00 72.81 81 ASN A N 1
ATOM 636 C CA . ASN A 1 81 ? 16.976 -18.720 -5.621 1.00 72.81 81 ASN A CA 1
ATOM 637 C C . ASN A 1 81 ? 17.175 -19.135 -7.082 1.00 72.81 81 ASN A C 1
ATOM 639 O O . ASN A 1 81 ? 17.847 -20.125 -7.348 1.00 72.81 81 ASN A O 1
ATOM 643 N N . LEU A 1 82 ? 16.645 -18.358 -8.031 1.00 71.19 82 LEU A N 1
ATOM 644 C CA . LEU A 1 82 ? 16.883 -18.571 -9.458 1.00 71.19 82 LEU A CA 1
ATOM 645 C C . LEU A 1 82 ? 18.359 -18.391 -9.805 1.00 71.19 82 LEU A C 1
ATOM 647 O O . LEU A 1 82 ? 18.898 -19.198 -10.547 1.00 71.19 82 LEU A O 1
ATOM 651 N N . LEU A 1 83 ? 19.030 -17.388 -9.241 1.00 68.38 83 LEU A N 1
ATOM 652 C CA . LEU A 1 83 ? 20.460 -17.180 -9.413 1.00 68.38 83 LEU A CA 1
ATOM 653 C C . LEU A 1 83 ? 21.257 -18.345 -8.830 1.00 68.38 83 LEU A C 1
ATOM 655 O O . LEU A 1 83 ? 22.189 -18.796 -9.471 1.00 68.38 83 LEU A O 1
ATOM 659 N N . ASN A 1 84 ? 20.892 -18.868 -7.663 1.00 68.69 84 ASN A N 1
ATOM 660 C CA . ASN A 1 84 ? 21.548 -20.024 -7.059 1.00 68.69 84 ASN A CA 1
ATOM 661 C C . ASN A 1 84 ? 21.352 -21.274 -7.928 1.00 68.69 84 ASN A C 1
ATOM 663 O O . ASN A 1 84 ? 22.309 -22.005 -8.155 1.00 68.69 84 ASN A O 1
ATOM 667 N N . LEU A 1 85 ? 20.149 -21.480 -8.476 1.00 66.62 85 LEU A N 1
ATOM 668 C CA . LEU A 1 85 ? 19.869 -22.544 -9.445 1.00 66.62 85 LEU A CA 1
ATOM 669 C C . LEU A 1 85 ? 20.670 -22.355 -10.737 1.00 66.62 85 LEU A C 1
ATOM 671 O O . LEU A 1 85 ? 21.220 -23.320 -11.256 1.00 66.62 85 LEU A O 1
ATOM 675 N N . ILE A 1 86 ? 20.769 -21.128 -11.248 1.00 61.75 86 ILE A N 1
ATOM 676 C CA . ILE A 1 86 ? 21.540 -20.811 -12.451 1.00 61.75 86 ILE A CA 1
ATOM 677 C C . ILE A 1 86 ? 23.031 -20.988 -12.179 1.00 61.75 86 ILE A C 1
ATOM 679 O O . ILE A 1 86 ? 23.668 -21.671 -12.951 1.00 61.75 86 ILE A O 1
ATOM 683 N N . ILE A 1 87 ? 23.589 -20.477 -11.081 1.00 60.31 87 ILE A N 1
ATOM 684 C CA . ILE A 1 87 ? 25.005 -20.634 -10.702 1.00 60.31 87 ILE A CA 1
ATOM 685 C C . ILE A 1 87 ? 25.357 -22.107 -10.494 1.00 60.31 87 ILE A C 1
ATOM 687 O O . ILE A 1 87 ? 26.436 -22.531 -10.906 1.00 60.31 87 ILE A O 1
ATOM 691 N N . HIS A 1 88 ? 24.457 -22.884 -9.885 1.00 59.31 88 HIS A N 1
ATOM 692 C CA . HIS A 1 88 ? 24.630 -24.325 -9.726 1.00 59.31 88 HIS A CA 1
ATOM 693 C C . HIS A 1 88 ? 24.615 -25.064 -11.076 1.00 59.31 88 HIS A C 1
ATOM 695 O O . HIS A 1 88 ? 25.293 -26.075 -11.213 1.00 59.31 88 HIS A O 1
ATOM 701 N N . ASN A 1 89 ? 23.909 -24.536 -12.087 1.00 57.84 89 ASN A N 1
ATOM 702 C CA . ASN A 1 89 ? 23.776 -25.156 -13.412 1.00 57.84 89 ASN A CA 1
ATOM 703 C C . ASN A 1 89 ? 24.642 -24.528 -14.526 1.00 57.84 89 ASN A C 1
ATOM 705 O O . ASN A 1 89 ? 24.816 -25.144 -15.573 1.00 57.84 89 ASN A O 1
ATOM 709 N N . ASN A 1 90 ? 25.169 -23.314 -14.360 1.00 47.94 90 ASN A N 1
ATOM 710 C CA . ASN A 1 90 ? 26.015 -22.616 -15.326 1.00 47.94 90 ASN A CA 1
ATOM 711 C C . ASN A 1 90 ? 26.588 -21.299 -14.764 1.00 47.94 90 ASN A C 1
ATOM 713 O O . ASN A 1 90 ? 25.877 -20.399 -14.310 1.00 47.94 90 ASN A O 1
ATOM 717 N N . LYS A 1 91 ? 27.915 -21.150 -14.829 1.00 49.84 91 LYS A N 1
ATOM 718 C CA . LYS A 1 91 ? 28.634 -19.980 -14.308 1.00 49.84 91 LYS A CA 1
ATOM 719 C C . LYS A 1 91 ? 28.332 -18.711 -15.127 1.00 49.84 91 LYS A C 1
ATOM 721 O O . LYS A 1 91 ? 28.672 -18.645 -16.302 1.00 49.84 91 LYS A O 1
ATOM 726 N N . ARG A 1 92 ? 27.903 -17.666 -14.403 1.00 48.97 92 ARG A N 1
ATOM 727 C CA . ARG A 1 92 ? 27.920 -16.209 -14.696 1.00 48.97 92 ARG A CA 1
ATOM 728 C C . ARG A 1 92 ? 26.625 -15.574 -15.217 1.00 48.97 92 ARG A C 1
ATOM 730 O O . ARG A 1 92 ? 26.342 -15.575 -16.407 1.00 48.97 92 ARG A O 1
ATOM 737 N N . VAL A 1 93 ? 25.972 -14.830 -14.320 1.00 50.66 93 VAL A N 1
ATOM 738 C CA . VAL A 1 93 ? 25.165 -13.645 -14.656 1.00 50.66 93 VAL A CA 1
ATOM 739 C C . VAL A 1 93 ? 25.637 -12.493 -13.762 1.00 50.66 93 VAL A C 1
ATOM 741 O O . VAL A 1 93 ? 25.763 -12.662 -12.550 1.00 50.66 93 VAL A O 1
ATOM 744 N N . ASN A 1 94 ? 25.970 -11.346 -14.362 1.00 48.47 94 ASN A N 1
ATOM 745 C CA . ASN A 1 94 ? 26.498 -10.168 -13.670 1.00 48.47 94 ASN A CA 1
ATOM 746 C C . ASN A 1 94 ? 25.397 -9.109 -13.502 1.00 48.47 94 ASN A C 1
ATOM 748 O O . ASN A 1 94 ? 24.880 -8.588 -14.487 1.00 48.47 94 ASN A O 1
ATOM 752 N N . TYR A 1 95 ? 25.063 -8.786 -12.251 1.00 46.97 95 TYR A N 1
ATOM 753 C CA . TYR A 1 95 ? 23.992 -7.851 -11.883 1.00 46.97 95 TYR A CA 1
ATOM 754 C C . TYR A 1 95 ? 24.449 -6.390 -11.741 1.00 46.97 95 TYR A C 1
ATOM 756 O O . TYR A 1 95 ? 23.629 -5.520 -11.444 1.00 46.97 95 TYR A O 1
ATOM 764 N N . SER A 1 96 ? 25.735 -6.082 -11.957 1.00 46.53 96 SER A N 1
ATOM 765 C CA . SER A 1 96 ? 26.269 -4.725 -11.762 1.00 46.53 96 SER A CA 1
ATOM 766 C C . SER A 1 96 ? 25.682 -3.692 -12.733 1.00 46.53 96 SER A C 1
ATOM 768 O O . SER A 1 96 ? 25.544 -2.520 -12.380 1.00 46.53 96 SER A O 1
ATOM 770 N N . SER A 1 97 ? 25.271 -4.121 -13.931 1.00 49.62 97 SER A N 1
ATOM 771 C CA . SER A 1 97 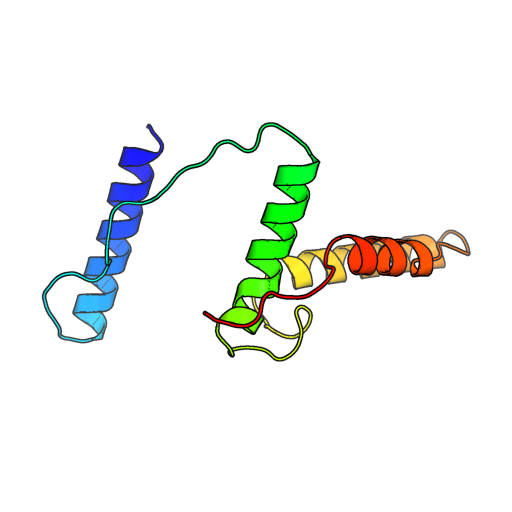? 24.681 -3.252 -14.956 1.00 49.62 97 SER A CA 1
ATOM 772 C C . SER A 1 97 ? 23.286 -2.748 -14.576 1.00 49.62 97 SER A C 1
ATOM 774 O O . SER A 1 97 ? 22.932 -1.612 -14.889 1.00 49.62 97 SER A O 1
ATOM 776 N N . LEU A 1 98 ? 22.514 -3.552 -13.840 1.00 46.72 98 LEU A N 1
ATOM 777 C CA . LEU A 1 98 ? 21.127 -3.245 -13.486 1.00 46.72 98 LEU A CA 1
ATOM 778 C C . LEU A 1 98 ? 21.056 -2.155 -12.403 1.00 46.72 98 LEU A C 1
ATOM 780 O O . LEU A 1 98 ? 20.209 -1.265 -12.464 1.00 46.72 98 LEU A O 1
ATOM 784 N N . TRP A 1 99 ? 22.016 -2.146 -11.472 1.00 44.50 99 TRP A N 1
ATOM 785 C CA . TRP A 1 99 ? 22.135 -1.099 -10.451 1.00 44.50 99 TRP A CA 1
ATOM 786 C C . TRP A 1 99 ? 22.558 0.259 -11.032 1.00 44.50 99 TRP A C 1
ATOM 788 O O . TRP A 1 99 ? 22.110 1.308 -10.564 1.00 44.50 99 TRP A O 1
ATOM 798 N N . GLY A 1 100 ? 23.384 0.253 -12.085 1.00 47.03 100 GLY A N 1
ATOM 799 C CA . GLY A 1 100 ? 23.785 1.467 -12.802 1.00 47.03 100 GLY A CA 1
ATOM 800 C C . GLY A 1 100 ? 22.613 2.161 -13.500 1.00 47.03 100 GLY A C 1
ATOM 801 O O . GLY A 1 100 ? 22.515 3.387 -13.463 1.00 47.03 100 GLY A O 1
ATOM 802 N N . THR A 1 101 ? 21.693 1.387 -14.079 1.00 50.81 101 THR A N 1
ATOM 803 C CA . THR A 1 101 ? 20.474 1.909 -14.715 1.00 50.81 101 THR A CA 1
ATOM 804 C C . THR A 1 101 ? 19.481 2.440 -13.682 1.00 50.81 101 THR A C 1
ATOM 806 O O . THR A 1 101 ? 18.961 3.539 -13.852 1.00 50.81 101 THR A O 1
ATOM 809 N N . LEU A 1 102 ? 19.296 1.734 -12.561 1.00 45.62 102 LEU A N 1
ATOM 810 C CA . LEU A 1 102 ? 18.422 2.189 -11.473 1.00 45.62 102 LEU A CA 1
ATOM 811 C C . LEU A 1 102 ? 18.881 3.533 -10.880 1.00 45.62 102 LEU A C 1
ATOM 813 O O . LEU A 1 102 ? 18.052 4.402 -10.637 1.00 45.62 102 LEU A O 1
ATOM 817 N N . LYS A 1 103 ? 20.192 3.768 -10.730 1.00 45.62 103 LYS A N 1
ATOM 818 C CA . LYS A 1 103 ? 20.723 5.068 -10.266 1.00 45.62 103 LYS A CA 1
ATOM 819 C C . LYS A 1 103 ? 20.490 6.227 -11.240 1.00 45.62 103 LYS A C 1
ATOM 821 O O . LYS A 1 103 ? 20.394 7.365 -10.797 1.00 45.62 103 LYS A O 1
ATOM 826 N N . LYS A 1 104 ? 20.415 5.960 -12.548 1.00 47.94 104 LYS A N 1
ATOM 827 C CA . LYS A 1 104 ? 20.165 6.992 -13.572 1.00 47.94 104 LYS A CA 1
ATOM 828 C C . LYS A 1 104 ? 18.697 7.414 -13.643 1.00 47.94 104 LYS A C 1
ATOM 830 O O . LYS A 1 104 ? 18.432 8.552 -14.007 1.00 47.94 104 LYS A O 1
ATOM 835 N N . ILE A 1 105 ? 17.775 6.520 -13.282 1.00 43.34 105 ILE A N 1
ATOM 836 C CA . ILE A 1 105 ? 16.324 6.774 -13.287 1.00 43.34 105 ILE A CA 1
ATOM 837 C C . ILE A 1 105 ? 15.895 7.638 -12.085 1.00 43.34 105 ILE A C 1
ATOM 839 O O . ILE A 1 105 ? 14.895 8.343 -12.164 1.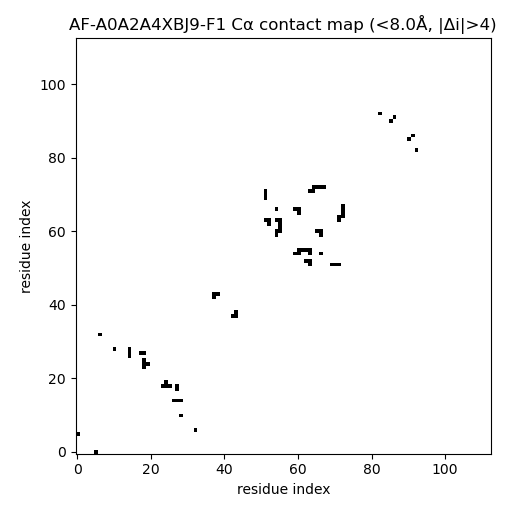00 43.34 105 ILE A O 1
ATOM 843 N N . PHE A 1 106 ? 16.694 7.688 -11.011 1.00 45.81 106 PHE A N 1
ATOM 844 C CA . PHE A 1 106 ? 16.432 8.540 -9.843 1.00 45.81 106 PHE A CA 1
ATOM 845 C C . PHE A 1 106 ? 17.485 9.653 -9.667 1.00 45.81 106 PHE A C 1
ATOM 847 O O . PHE A 1 106 ? 18.244 9.629 -8.692 1.00 45.81 106 PHE A O 1
ATOM 854 N N . PRO A 1 107 ? 17.571 10.657 -10.563 1.00 38.69 107 PRO A N 1
ATOM 855 C CA . PRO A 1 107 ? 18.381 11.831 -10.298 1.00 38.69 107 PRO A CA 1
ATOM 856 C C . PRO A 1 107 ? 17.618 12.733 -9.319 1.00 38.69 107 PRO A C 1
ATOM 858 O O . PRO A 1 107 ? 16.615 13.338 -9.673 1.00 38.69 107 PRO A O 1
ATOM 861 N N . LYS A 1 108 ? 18.130 12.824 -8.086 1.00 41.72 108 LYS A N 1
ATOM 862 C CA . LYS A 1 108 ? 17.664 13.712 -7.007 1.00 41.72 108 LYS A CA 1
ATOM 863 C C . LYS A 1 108 ? 16.212 13.469 -6.583 1.00 41.72 108 LYS A C 1
ATOM 865 O O . LYS A 1 108 ? 15.266 14.017 -7.132 1.00 41.72 108 LYS A O 1
ATOM 870 N N . VAL A 1 109 ? 16.071 12.707 -5.500 1.00 41.50 109 VAL A N 1
ATOM 871 C CA . VAL A 1 109 ? 14.911 12.793 -4.608 1.00 41.50 109 VAL A CA 1
ATOM 872 C C . VAL A 1 109 ? 14.688 14.280 -4.311 1.00 41.50 109 VAL A C 1
ATOM 874 O O . VAL A 1 109 ? 15.554 14.916 -3.709 1.00 41.50 109 VAL A O 1
ATOM 877 N N . CYS A 1 110 ? 13.601 14.851 -4.838 1.00 35.53 110 CYS A N 1
ATOM 878 C CA . CYS A 1 110 ? 13.232 16.241 -4.601 1.00 35.53 110 CYS A CA 1
ATOM 879 C C . CYS A 1 110 ? 13.245 16.517 -3.090 1.00 35.53 110 CYS A C 1
ATOM 881 O O . CYS A 1 110 ? 12.701 15.708 -2.330 1.00 35.53 110 CYS A O 1
ATOM 883 N N . PRO A 1 111 ? 13.864 17.624 -2.646 1.00 35.44 111 PRO A N 1
ATOM 884 C CA . PRO A 1 111 ? 13.756 18.047 -1.264 1.00 35.44 111 PRO A CA 1
ATOM 885 C C . PRO A 1 111 ? 12.292 18.399 -1.011 1.00 35.44 111 PRO A C 1
ATOM 887 O O . PRO A 1 111 ? 11.625 18.968 -1.874 1.00 35.44 111 PRO A O 1
ATOM 890 N N . PHE A 1 112 ? 11.792 18.001 0.151 1.00 31.62 112 PHE A N 1
ATOM 891 C CA . PHE A 1 112 ? 10.468 18.374 0.621 1.00 31.62 112 PHE A CA 1
ATOM 892 C C . PHE A 1 112 ? 10.266 19.893 0.507 1.00 31.62 112 PHE A C 1
ATOM 894 O O . PHE A 1 112 ? 11.079 20.667 1.015 1.00 31.62 112 PHE A O 1
ATOM 901 N N . GLY A 1 113 ? 9.178 20.270 -0.159 1.00 30.42 113 GLY A N 1
ATOM 902 C CA . GLY A 1 113 ? 8.582 21.598 -0.242 1.00 30.42 113 GLY A CA 1
ATOM 903 C C . GLY A 1 113 ? 7.123 21.427 -0.624 1.00 30.42 113 GLY A C 1
ATOM 904 O O . GLY A 1 113 ? 6.873 20.620 -1.549 1.00 30.42 113 GLY A O 1
#

Solvent-accessible surface area (backbone atoms only — not comparable to full-atom values): 7207 Å² total; per-residue (Å²): 137,55,72,71,58,53,52,48,56,52,54,52,56,51,40,56,49,51,29,61,75,69,76,50,86,82,82,75,66,97,69,81,88,86,86,79,89,69,91,48,71,64,55,47,51,51,50,54,50,50,67,46,42,42,47,44,76,68,70,73,30,97,46,65,80,65,50,96,78,47,72,54,43,58,50,50,52,50,50,49,52,51,46,51,54,39,52,76,74,49,86,83,83,82,67,71,64,59,57,57,54,57,56,65,77,58,74,70,81,75,76,93,126

Radius of gyration: 19.45 Å; Cα contacts (8 Å, |Δi|>4): 41; chains: 1; bounding box: 47×47×41 Å

pLDDT: mean 73.46, std 18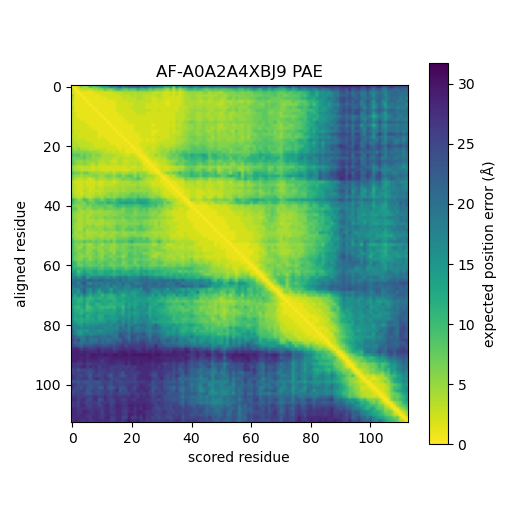.15, range [30.42, 94.75]

Secondary structure (DSSP, 8-state):
--HHHHHHHHHHHHHHHHHHHTT--S---SS--------SHHHHHHHHHHHHHHHHHTTS-SSTT--TT-HHHHHHHHHHHHHHHHHHHSS----HHHHHHHHHH----PPP-